Protein AF-A0A7Z9DXB4-F1 (afdb_monomer_lite)

Foldseek 3Di:
DPDPDDDDPLQVLLCVLQVHPDRDDLCVLCVQQVHDQDDDPPPVVSVVVSSVVCVCSSVNVDHGDPPPPD

Organism: NCBI:txid671071

Structure (mmCIF, N/CA/C/O backbone):
data_AF-A0A7Z9DXB4-F1
#
_entry.id   AF-A0A7Z9DXB4-F1
#
loop_
_atom_site.group_PDB
_atom_site.id
_atom_site.type_symbol
_atom_site.label_atom_id
_atom_site.label_alt_id
_atom_site.label_comp_id
_atom_site.label_asym_id
_atom_site.label_entity_id
_atom_site.label_seq_id
_atom_site.pdbx_PDB_ins_code
_atom_site.Cartn_x
_atom_site.Cartn_y
_atom_site.Cartn_z
_atom_site.occupancy
_atom_site.B_iso_or_equiv
_atom_site.auth_seq_id
_atom_site.auth_comp_id
_atom_site.auth_asym_id
_atom_site.auth_atom_id
_atom_site.pdbx_PDB_model_num
ATOM 1 N N . MET A 1 1 ? 8.718 4.712 -20.732 1.00 44.31 1 MET A N 1
ATOM 2 C CA . MET A 1 1 ? 7.256 4.485 -20.678 1.00 44.31 1 MET A CA 1
ATOM 3 C C . MET A 1 1 ? 6.973 3.342 -19.716 1.00 44.31 1 MET A C 1
ATOM 5 O O . MET A 1 1 ? 7.842 2.482 -19.603 1.00 44.31 1 MET A O 1
ATOM 9 N N . PRO A 1 2 ? 5.827 3.317 -19.014 1.00 60.44 2 PRO A N 1
ATOM 10 C CA . PRO A 1 2 ? 5.433 2.122 -18.282 1.00 60.44 2 PRO A CA 1
ATOM 11 C C . PRO A 1 2 ? 5.318 0.965 -19.278 1.00 60.44 2 PRO A C 1
ATOM 13 O O . PRO A 1 2 ? 4.966 1.174 -20.440 1.00 60.44 2 PRO A O 1
ATOM 16 N N . ILE A 1 3 ? 5.669 -0.235 -18.833 1.00 67.56 3 ILE A N 1
ATOM 17 C CA . ILE A 1 3 ? 5.595 -1.457 -19.632 1.00 67.56 3 ILE A CA 1
ATOM 18 C C . ILE A 1 3 ? 4.163 -1.582 -20.184 1.00 67.56 3 ILE A C 1
ATOM 20 O O . ILE A 1 3 ? 3.206 -1.506 -19.417 1.00 67.56 3 ILE A O 1
ATOM 24 N N . ALA A 1 4 ? 4.016 -1.743 -21.504 1.00 73.69 4 ALA A N 1
ATOM 25 C CA . ALA A 1 4 ? 2.731 -1.756 -22.221 1.00 73.69 4 ALA A CA 1
ATOM 26 C C . ALA A 1 4 ? 1.923 -3.055 -22.014 1.00 73.69 4 ALA A C 1
ATOM 28 O O . ALA A 1 4 ? 1.239 -3.531 -22.914 1.00 73.69 4 ALA A O 1
ATOM 29 N N . TYR A 1 5 ? 2.028 -3.642 -20.825 1.00 77.38 5 TYR A N 1
ATOM 30 C CA . TYR A 1 5 ? 1.276 -4.814 -20.414 1.00 77.38 5 TYR A CA 1
ATOM 31 C C . TYR A 1 5 ? 0.180 -4.400 -19.427 1.00 77.38 5 TYR A C 1
ATOM 33 O O . TYR A 1 5 ? 0.365 -3.440 -18.661 1.00 77.38 5 TYR A O 1
ATOM 41 N N . PRO A 1 6 ? -0.957 -5.121 -19.412 1.00 80.50 6 PRO A N 1
ATOM 42 C CA . PRO A 1 6 ? -1.954 -4.961 -18.367 1.00 80.50 6 PRO A CA 1
ATOM 43 C C . PRO A 1 6 ? -1.285 -5.061 -16.995 1.00 80.50 6 PRO A C 1
ATOM 45 O O . PRO A 1 6 ? -0.603 -6.039 -16.693 1.00 80.50 6 PRO A O 1
ATOM 48 N N . HIS A 1 7 ? -1.455 -4.033 -16.171 1.00 82.56 7 HIS A N 1
ATOM 49 C CA . HIS A 1 7 ? -0.915 -3.997 -14.820 1.00 82.56 7 HIS A CA 1
ATOM 50 C C . HIS A 1 7 ? -1.984 -3.510 -13.854 1.00 82.56 7 HIS A C 1
ATOM 52 O O . HIS A 1 7 ? -2.824 -2.670 -14.178 1.00 82.56 7 HIS A O 1
ATOM 58 N N . ILE A 1 8 ? -1.939 -4.045 -12.640 1.00 85.75 8 ILE A N 1
ATOM 59 C CA . ILE A 1 8 ? -2.861 -3.676 -11.574 1.00 85.75 8 ILE A CA 1
ATOM 60 C C . ILE A 1 8 ? -2.146 -2.710 -10.643 1.00 85.75 8 ILE A C 1
ATOM 62 O O . ILE A 1 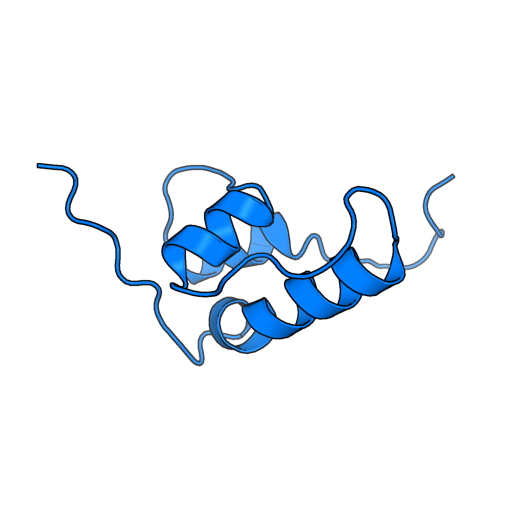8 ? -1.011 -2.938 -10.218 1.00 85.75 8 ILE A O 1
ATOM 66 N N . ASN A 1 9 ? -2.826 -1.626 -10.278 1.00 87.94 9 ASN A N 1
ATOM 67 C CA . ASN A 1 9 ? -2.310 -0.726 -9.266 1.00 87.94 9 ASN A CA 1
ATOM 68 C C . ASN A 1 9 ? -2.571 -1.289 -7.863 1.00 87.94 9 ASN A C 1
ATOM 70 O O . ASN A 1 9 ? -3.612 -1.028 -7.261 1.00 87.94 9 ASN A O 1
ATOM 74 N N . LEU A 1 10 ? -1.607 -2.037 -7.327 1.00 88.62 10 LEU A N 1
ATOM 75 C CA . LEU A 1 10 ? -1.735 -2.713 -6.032 1.00 88.62 10 LEU A CA 1
ATOM 76 C C . LEU A 1 10 ? -2.058 -1.764 -4.866 1.00 88.62 10 LEU A C 1
ATOM 78 O O . LEU A 1 10 ? -2.801 -2.140 -3.968 1.00 88.62 10 LEU A O 1
ATOM 82 N N . LYS A 1 11 ? -1.606 -0.502 -4.911 1.00 86.62 11 LYS A N 1
ATOM 83 C CA . LYS A 1 11 ? -1.950 0.514 -3.894 1.00 86.62 11 LYS A CA 1
ATOM 84 C C . LYS A 1 11 ? -3.438 0.868 -3.918 1.00 86.62 11 LYS A C 1
ATOM 86 O O . LYS A 1 11 ? -4.053 1.082 -2.881 1.00 86.62 11 LYS A O 1
ATOM 91 N N . GLN A 1 12 ? -4.013 0.962 -5.116 1.00 88.75 12 GLN A N 1
ATOM 92 C CA . GLN A 1 12 ? -5.439 1.230 -5.282 1.00 88.75 12 GLN A CA 1
ATOM 93 C C . GLN A 1 12 ? -6.271 0.010 -4.893 1.00 88.75 12 GLN A C 1
ATOM 95 O O . GLN A 1 12 ? -7.304 0.171 -4.248 1.00 88.75 12 GLN A O 1
ATOM 100 N N . LEU A 1 13 ? -5.818 -1.188 -5.272 1.00 91.19 13 LEU A N 1
ATOM 101 C CA . LEU A 1 13 ? -6.507 -2.422 -4.921 1.00 91.19 13 LEU A CA 1
ATOM 102 C C . LEU A 1 13 ? -6.508 -2.631 -3.404 1.00 91.19 13 LEU A C 1
ATOM 104 O O . LEU A 1 13 ? -7.569 -2.865 -2.852 1.00 91.19 13 LEU A O 1
ATOM 108 N N . PHE A 1 14 ? -5.379 -2.403 -2.726 1.00 93.31 14 PHE A N 1
ATOM 109 C CA . PHE A 1 14 ? -5.295 -2.425 -1.264 1.00 93.31 14 PHE A CA 1
ATOM 110 C C . PHE A 1 14 ? -6.363 -1.543 -0.605 1.00 93.31 14 PHE A C 1
ATOM 112 O O . PHE A 1 14 ? -7.172 -2.042 0.168 1.00 93.31 14 PHE A O 1
ATOM 119 N N . SER A 1 15 ? -6.417 -0.249 -0.948 1.00 91.00 15 SER A N 1
ATOM 120 C CA . SER A 1 15 ? -7.411 0.665 -0.366 1.00 91.00 15 SER A CA 1
ATOM 121 C C . SER A 1 15 ? -8.848 0.218 -0.628 1.00 91.00 15 SER A C 1
ATOM 123 O O . SER A 1 15 ? -9.688 0.353 0.255 1.00 91.00 15 SER A O 1
ATOM 125 N N . ARG A 1 16 ? -9.134 -0.318 -1.822 1.00 91.50 16 ARG A N 1
ATOM 126 C CA . ARG A 1 16 ? -10.468 -0.821 -2.174 1.00 91.50 16 ARG A CA 1
ATOM 127 C C . ARG A 1 16 ? -10.837 -2.063 -1.369 1.00 91.50 16 ARG A C 1
ATOM 129 O O . ARG A 1 16 ? -11.898 -2.072 -0.760 1.00 91.50 16 ARG A O 1
ATOM 136 N N . THR A 1 17 ? -9.965 -3.069 -1.343 1.00 92.94 17 THR A N 1
ATOM 137 C CA . THR A 1 17 ? -10.181 -4.322 -0.606 1.00 92.94 17 THR A CA 1
ATOM 138 C C . THR A 1 17 ? -10.359 -4.059 0.891 1.00 92.94 17 THR A C 1
ATOM 140 O O . THR A 1 17 ? -11.216 -4.650 1.535 1.00 92.94 17 THR A O 1
ATOM 143 N N . GLN A 1 18 ? -9.598 -3.110 1.440 1.00 93.12 18 GLN A N 1
ATOM 144 C CA . GLN A 1 18 ? -9.632 -2.769 2.863 1.00 93.12 18 GLN A CA 1
ATOM 145 C C . GLN A 1 18 ? -10.714 -1.734 3.231 1.00 93.12 18 GLN A C 1
ATOM 147 O O . GLN A 1 18 ? -10.782 -1.318 4.384 1.00 93.12 18 GLN A O 1
ATOM 152 N N . GLY A 1 19 ? -11.549 -1.288 2.280 1.00 90.94 19 GLY A N 1
ATOM 153 C CA . GLY A 1 19 ? -12.623 -0.319 2.541 1.00 90.94 19 GLY A CA 1
ATOM 154 C C . GLY A 1 19 ? -12.133 1.060 3.003 1.00 90.94 19 GLY A C 1
ATOM 155 O O . GLY A 1 19 ? -12.850 1.781 3.693 1.00 90.94 19 GLY A O 1
ATOM 156 N N . LEU A 1 20 ? -10.899 1.430 2.658 1.00 89.12 20 LEU A N 1
ATOM 157 C CA . LEU A 1 20 ? -10.264 2.648 3.143 1.00 89.12 20 LEU A CA 1
ATOM 158 C C . LEU A 1 20 ? -10.750 3.882 2.360 1.00 89.12 20 LEU A C 1
ATOM 160 O O . LEU A 1 20 ? -10.824 3.844 1.128 1.00 89.12 20 LEU A O 1
ATOM 164 N N . PRO A 1 21 ? -11.002 5.023 3.032 1.00 85.06 21 PRO A N 1
ATOM 165 C CA . PRO A 1 21 ? -11.627 6.199 2.416 1.00 85.06 21 PRO A CA 1
ATOM 166 C C . PRO A 1 21 ? -10.719 6.925 1.414 1.00 85.06 21 PRO A C 1
ATOM 168 O O . PRO A 1 21 ? -11.178 7.750 0.626 1.00 85.06 21 PRO A O 1
ATOM 171 N N . LYS A 1 22 ? -9.410 6.661 1.463 1.00 86.19 22 LYS A N 1
ATOM 172 C CA . LYS A 1 22 ? -8.398 7.299 0.618 1.00 86.19 22 LYS A CA 1
ATOM 173 C C . LYS A 1 22 ? -7.400 6.269 0.107 1.00 86.19 22 LYS A C 1
ATOM 175 O O . LYS A 1 22 ? -7.271 5.160 0.631 1.00 86.19 22 LYS A O 1
ATOM 180 N N . ARG A 1 23 ? -6.659 6.657 -0.931 1.00 84.25 23 ARG A N 1
ATOM 181 C CA . ARG A 1 23 ? -5.538 5.874 -1.445 1.00 84.25 23 ARG A CA 1
ATOM 182 C C . ARG A 1 23 ? -4.330 6.037 -0.529 1.00 84.25 23 ARG A C 1
ATOM 184 O O . ARG A 1 23 ? -3.845 7.152 -0.366 1.00 84.25 23 ARG A O 1
ATOM 191 N N . TYR A 1 24 ? -3.824 4.929 -0.002 1.00 86.12 24 TYR A N 1
ATOM 192 C CA . TYR A 1 24 ? -2.628 4.932 0.837 1.00 86.12 24 TYR A CA 1
ATOM 193 C C . TYR A 1 24 ? -1.374 4.621 0.013 1.00 86.12 24 TYR A C 1
ATOM 195 O O . TYR A 1 24 ? -1.391 3.820 -0.929 1.00 86.12 24 TYR A O 1
ATOM 203 N N . GLY A 1 25 ? -0.271 5.297 0.341 1.00 88.38 25 GLY A N 1
ATOM 204 C CA . GLY A 1 25 ? 1.054 4.953 -0.179 1.00 88.38 25 GLY A CA 1
ATOM 205 C C . GLY A 1 25 ? 1.551 3.619 0.392 1.00 88.38 25 GLY A C 1
ATOM 206 O O . GLY A 1 25 ? 1.002 3.123 1.368 1.00 88.38 25 GLY A O 1
ATOM 207 N N . MET A 1 26 ? 2.619 3.048 -0.181 1.00 90.19 26 MET A N 1
ATOM 208 C CA . MET A 1 26 ? 3.169 1.759 0.282 1.00 90.19 26 MET A CA 1
ATOM 209 C C . MET A 1 26 ? 3.555 1.801 1.767 1.00 90.19 26 MET A C 1
ATOM 211 O O . MET A 1 26 ? 3.134 0.939 2.523 1.00 90.19 26 MET A O 1
ATOM 215 N N . ALA A 1 27 ? 4.302 2.826 2.190 1.00 89.56 27 ALA A N 1
ATOM 216 C CA . ALA A 1 27 ? 4.730 2.968 3.582 1.00 89.56 27 ALA A CA 1
ATOM 217 C C . ALA A 1 27 ? 3.541 3.054 4.554 1.00 89.56 27 ALA A C 1
ATOM 219 O O . ALA A 1 27 ? 3.533 2.391 5.584 1.00 89.56 27 ALA A O 1
ATOM 220 N N . GLN A 1 28 ? 2.500 3.810 4.196 1.00 90.50 28 GLN A N 1
ATOM 221 C CA . GLN A 1 28 ? 1.301 3.919 5.028 1.00 90.50 28 GLN A CA 1
ATOM 222 C C . GLN A 1 28 ? 0.487 2.618 5.037 1.00 90.50 28 GLN A C 1
ATOM 224 O O . GLN A 1 28 ? -0.056 2.246 6.069 1.00 90.50 28 GLN A O 1
ATOM 229 N N . ALA A 1 29 ? 0.409 1.913 3.905 1.00 92.12 29 ALA A N 1
ATOM 230 C CA . ALA A 1 29 ? -0.250 0.613 3.825 1.00 92.12 29 ALA A CA 1
ATOM 231 C C . ALA A 1 29 ? 0.453 -0.429 4.710 1.00 92.12 29 ALA A C 1
ATOM 233 O O . ALA A 1 29 ? -0.219 -1.168 5.422 1.00 92.12 29 ALA A O 1
ATOM 234 N N . LEU A 1 30 ? 1.791 -0.441 4.724 1.00 92.50 30 LEU A N 1
ATOM 235 C CA . LEU A 1 30 ? 2.583 -1.273 5.635 1.00 92.50 30 LEU A CA 1
ATOM 236 C C . LEU A 1 30 ? 2.324 -0.909 7.097 1.00 92.50 30 LEU A C 1
ATOM 238 O O . LEU A 1 30 ? 2.079 -1.798 7.903 1.00 92.50 30 LEU A O 1
ATOM 242 N N . GLN A 1 31 ? 2.283 0.385 7.421 1.00 91.75 31 GLN A N 1
ATOM 243 C CA . GLN A 1 31 ? 1.958 0.8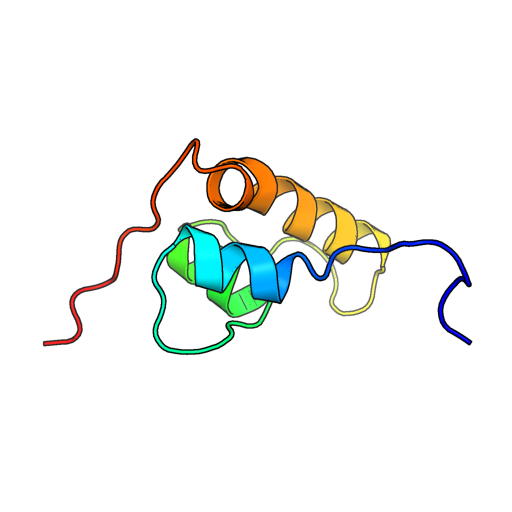50 8.768 1.00 91.75 31 GLN A CA 1
ATOM 244 C C . GLN A 1 31 ? 0.565 0.379 9.221 1.00 91.75 31 GLN A C 1
ATOM 246 O O . GLN A 1 31 ? 0.430 -0.119 10.334 1.00 91.75 31 GLN A O 1
ATOM 251 N N . LEU A 1 32 ? -0.457 0.485 8.363 1.00 91.25 32 LEU A N 1
ATOM 252 C CA . LEU A 1 32 ? -1.811 -0.017 8.647 1.00 91.25 32 LEU A CA 1
ATOM 253 C C . LEU A 1 32 ? -1.852 -1.544 8.807 1.00 91.25 32 LEU A C 1
ATOM 255 O O . LEU A 1 32 ? -2.619 -2.065 9.611 1.00 91.25 32 LEU A O 1
ATOM 259 N N . ALA A 1 33 ? -1.018 -2.259 8.055 1.00 91.25 33 ALA A N 1
ATOM 260 C CA . ALA A 1 33 ? -0.858 -3.705 8.163 1.00 91.25 33 ALA A CA 1
ATOM 261 C C . ALA A 1 33 ? 0.016 -4.137 9.360 1.00 91.25 33 ALA A C 1
ATOM 263 O O . ALA A 1 33 ? 0.175 -5.334 9.588 1.00 91.25 33 ALA A O 1
ATOM 264 N N . GLY A 1 34 ? 0.601 -3.196 10.114 1.00 91.19 34 GLY A N 1
ATOM 265 C CA . GLY A 1 34 ? 1.528 -3.495 11.210 1.00 91.19 34 GLY A CA 1
ATOM 266 C C . GLY A 1 34 ? 2.869 -4.079 10.747 1.00 91.19 34 GLY A C 1
ATOM 267 O O . GLY A 1 34 ? 3.547 -4.752 11.518 1.00 91.19 34 GLY A O 1
ATOM 268 N N . ILE A 1 35 ? 3.252 -3.849 9.489 1.00 92.50 35 ILE A N 1
ATOM 269 C CA . ILE A 1 35 ? 4.465 -4.391 8.871 1.00 92.50 35 ILE A CA 1
ATOM 270 C C . ILE A 1 35 ? 5.542 -3.296 8.845 1.00 92.50 35 ILE A C 1
ATOM 272 O O . ILE A 1 35 ? 5.277 -2.194 8.358 1.00 92.50 35 ILE A O 1
ATOM 276 N N . PRO A 1 36 ? 6.770 -3.563 9.319 1.00 89.88 36 PRO A N 1
ATOM 277 C CA . PRO A 1 36 ? 7.859 -2.603 9.208 1.00 89.88 36 PRO A CA 1
ATOM 278 C C . PRO A 1 36 ? 8.288 -2.428 7.745 1.00 89.88 36 PRO A C 1
ATOM 280 O O . PRO A 1 36 ? 8.390 -3.390 6.979 1.00 89.88 36 PRO A O 1
ATOM 283 N N . LEU A 1 37 ? 8.570 -1.183 7.362 1.00 88.88 37 LEU A N 1
ATOM 284 C CA . LEU A 1 37 ? 9.197 -0.882 6.080 1.00 88.88 37 LEU A CA 1
ATOM 285 C C . LEU A 1 37 ? 10.669 -1.304 6.140 1.00 88.88 37 LEU A C 1
ATOM 287 O O . LEU A 1 37 ? 11.449 -0.730 6.895 1.00 88.88 37 LEU A O 1
ATOM 291 N N . GLU A 1 38 ? 11.042 -2.293 5.335 1.00 85.19 38 GLU A N 1
ATOM 292 C CA . GLU A 1 38 ? 12.411 -2.811 5.276 1.00 85.19 38 GLU A CA 1
ATOM 293 C C . GLU A 1 38 ? 13.123 -2.372 3.993 1.00 85.19 38 GLU A C 1
ATOM 295 O O . GLU A 1 38 ? 12.516 -2.322 2.923 1.00 85.19 38 GLU A O 1
ATOM 300 N N . GLY A 1 39 ? 14.429 -2.120 4.089 1.00 80.31 39 GLY A N 1
ATOM 301 C CA . GLY A 1 39 ? 15.299 -1.856 2.940 1.00 80.31 39 GLY A CA 1
ATOM 302 C C . GLY A 1 39 ? 15.719 -0.397 2.779 1.00 80.31 39 GLY A C 1
ATOM 303 O O . GLY A 1 39 ? 15.441 0.462 3.616 1.00 80.31 39 GLY A O 1
ATOM 304 N N . THR A 1 40 ? 16.450 -0.121 1.700 1.00 76.06 40 THR 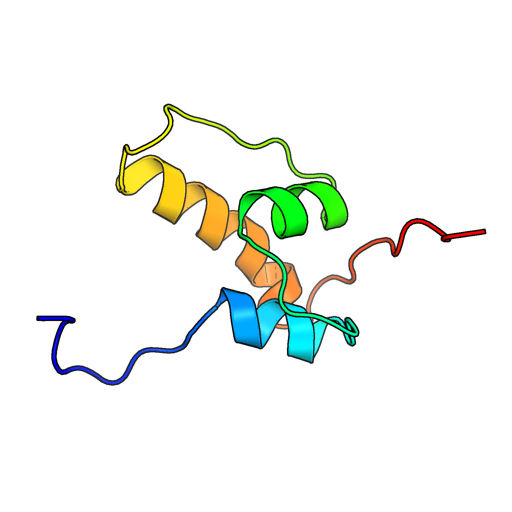A N 1
ATOM 305 C CA . THR A 1 40 ? 16.951 1.227 1.396 1.00 76.06 40 THR A CA 1
ATOM 306 C C . THR A 1 40 ? 15.970 1.947 0.478 1.00 76.06 40 THR A C 1
ATOM 308 O O . THR A 1 40 ? 15.584 1.414 -0.565 1.00 76.06 40 THR A O 1
ATOM 311 N N . HIS A 1 41 ? 15.595 3.178 0.836 1.00 59.50 41 HIS A N 1
ATOM 312 C CA . HIS A 1 41 ? 14.725 4.011 0.008 1.00 59.50 41 HIS A CA 1
ATOM 313 C C . HIS A 1 41 ? 15.297 4.104 -1.421 1.00 59.50 41 HIS A C 1
ATOM 315 O O . HIS A 1 41 ? 16.473 4.423 -1.592 1.00 59.50 41 HIS A O 1
ATOM 321 N N . HIS A 1 42 ? 14.475 3.789 -2.431 1.00 62.78 42 HIS A N 1
ATOM 322 C CA . HIS A 1 42 ? 14.795 3.794 -3.873 1.00 62.78 42 HIS A CA 1
ATOM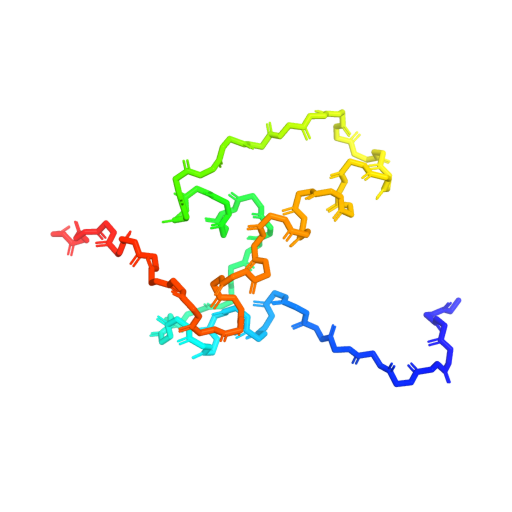 323 C C . HIS A 1 42 ? 15.505 2.561 -4.459 1.00 62.78 42 HIS A C 1
ATOM 325 O O . HIS A 1 42 ? 15.841 2.564 -5.647 1.00 62.78 42 HIS A O 1
ATOM 331 N N . ARG A 1 43 ? 15.675 1.466 -3.704 1.00 80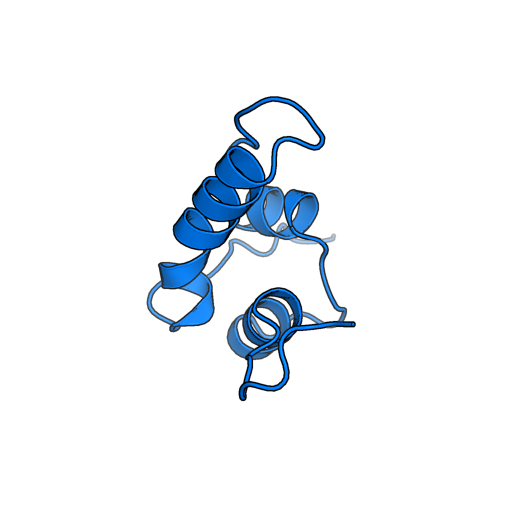.50 43 ARG A N 1
ATOM 332 C CA . ARG A 1 43 ? 15.999 0.164 -4.310 1.00 80.50 43 ARG A CA 1
ATOM 333 C C . ARG A 1 43 ? 14.717 -0.539 -4.745 1.00 80.50 43 ARG A C 1
ATOM 335 O O . ARG A 1 43 ? 13.972 -1.055 -3.919 1.00 80.50 43 ARG A O 1
ATOM 342 N N . GLY A 1 44 ? 14.495 -0.633 -6.059 1.00 83.12 44 GLY A N 1
ATOM 343 C CA . GLY A 1 44 ? 13.268 -1.220 -6.618 1.00 83.12 44 GLY A CA 1
ATOM 344 C C . GLY A 1 44 ? 12.969 -2.654 -6.151 1.00 83.12 44 GLY A C 1
ATOM 345 O O . GLY A 1 44 ? 11.806 -3.035 -6.054 1.00 83.12 44 GLY A O 1
ATOM 346 N N . ILE A 1 45 ? 13.996 -3.438 -5.804 1.00 86.06 45 ILE A N 1
ATOM 347 C CA . ILE A 1 45 ? 13.816 -4.785 -5.244 1.00 86.06 45 ILE A CA 1
ATOM 348 C C . ILE A 1 45 ? 13.225 -4.766 -3.828 1.00 86.06 45 ILE A C 1
ATOM 350 O O . ILE A 1 45 ? 12.413 -5.628 -3.495 1.00 86.06 45 ILE A O 1
ATOM 354 N N . ASP A 1 46 ? 13.587 -3.782 -3.007 1.00 87.75 46 ASP A N 1
ATOM 355 C CA . ASP A 1 46 ? 13.078 -3.658 -1.642 1.00 87.75 46 ASP A CA 1
ATOM 356 C C . ASP A 1 46 ? 11.623 -3.182 -1.670 1.00 87.75 46 ASP A C 1
ATOM 358 O O . ASP A 1 46 ? 10.774 -3.744 -0.980 1.00 87.75 46 ASP A O 1
ATOM 362 N N . ASP A 1 47 ? 11.291 -2.245 -2.563 1.00 85.69 47 ASP A N 1
ATOM 363 C CA . ASP A 1 47 ? 9.903 -1.843 -2.817 1.00 85.69 47 ASP A CA 1
ATOM 364 C C . ASP A 1 47 ? 9.046 -3.028 -3.295 1.00 85.69 47 ASP A C 1
ATOM 366 O O . ASP A 1 47 ? 7.922 -3.210 -2.826 1.00 85.69 47 ASP A O 1
ATOM 370 N N . ALA A 1 48 ? 9.575 -3.881 -4.181 1.00 89.38 48 ALA A N 1
ATOM 371 C CA . ALA A 1 48 ? 8.870 -5.078 -4.639 1.00 89.38 48 ALA A CA 1
ATOM 372 C C . ALA A 1 48 ? 8.608 -6.073 -3.495 1.00 89.38 48 ALA A C 1
ATOM 374 O O . ALA A 1 48 ? 7.495 -6.587 -3.375 1.00 89.38 48 ALA A O 1
ATOM 375 N N . ARG A 1 49 ? 9.595 -6.308 -2.617 1.00 91.88 49 ARG A N 1
ATOM 376 C CA . ARG A 1 49 ? 9.424 -7.156 -1.423 1.00 91.88 49 ARG A CA 1
ATOM 377 C C . ARG A 1 49 ? 8.389 -6.580 -0.464 1.00 91.88 49 ARG A C 1
ATOM 379 O O . ARG A 1 49 ? 7.526 -7.310 0.014 1.00 91.88 49 ARG A O 1
ATOM 386 N N . ASN A 1 50 ? 8.441 -5.278 -0.211 1.00 91.88 50 ASN A N 1
ATOM 387 C CA . ASN A 1 50 ? 7.490 -4.592 0.656 1.00 91.88 50 ASN A CA 1
ATOM 388 C C . ASN A 1 50 ? 6.058 -4.651 0.102 1.00 91.88 50 ASN A C 1
ATOM 390 O O . ASN A 1 50 ? 5.120 -4.927 0.846 1.00 91.88 50 ASN A O 1
ATOM 394 N N . ILE A 1 51 ? 5.875 -4.471 -1.209 1.00 90.75 51 ILE A N 1
ATOM 395 C CA . ILE A 1 51 ? 4.567 -4.654 -1.849 1.00 90.75 51 ILE A CA 1
ATOM 396 C C . ILE A 1 51 ? 4.100 -6.113 -1.772 1.00 90.75 51 ILE A C 1
ATOM 398 O O . ILE A 1 51 ? 2.919 -6.347 -1.522 1.00 90.75 51 ILE A O 1
ATOM 402 N N . ALA A 1 52 ? 4.997 -7.091 -1.932 1.00 93.06 52 ALA A N 1
ATOM 403 C CA . ALA A 1 52 ? 4.645 -8.505 -1.810 1.00 93.06 52 ALA A CA 1
ATOM 404 C C . ALA A 1 52 ? 4.088 -8.852 -0.417 1.00 93.06 52 ALA A C 1
ATOM 406 O O . ALA A 1 52 ? 3.126 -9.612 -0.318 1.00 93.06 52 ALA A O 1
ATOM 407 N N . LYS A 1 53 ? 4.612 -8.233 0.651 1.00 93.88 53 LYS A N 1
ATOM 408 C CA . LYS A 1 53 ? 4.087 -8.400 2.020 1.00 93.88 53 LYS A CA 1
ATOM 409 C C . LYS A 1 53 ? 2.641 -7.909 2.183 1.00 93.88 53 LYS A C 1
ATOM 411 O O . LYS A 1 53 ? 1.933 -8.395 3.056 1.00 93.88 53 LYS A O 1
ATOM 416 N N . LEU A 1 54 ? 2.181 -6.980 1.339 1.00 93.94 54 LEU A N 1
ATOM 417 C CA . LEU A 1 54 ? 0.804 -6.472 1.361 1.00 93.94 54 LEU A CA 1
ATOM 418 C C . LEU A 1 54 ? -0.183 -7.357 0.582 1.00 93.94 54 LEU A C 1
ATOM 420 O O . LEU A 1 54 ? -1.389 -7.132 0.675 1.00 93.94 54 LEU A O 1
ATOM 424 N N . LEU A 1 55 ? 0.284 -8.360 -0.173 1.00 94.88 55 LEU A N 1
ATOM 425 C CA . LEU A 1 55 ? -0.585 -9.203 -1.001 1.00 94.88 55 LEU A CA 1
ATOM 426 C C . LEU A 1 55 ? -1.709 -9.910 -0.224 1.00 94.88 55 LEU A C 1
ATOM 428 O O . LEU A 1 55 ? -2.830 -9.870 -0.725 1.00 94.88 55 LEU A O 1
ATOM 432 N N . PRO A 1 56 ? -1.504 -10.477 0.983 1.00 95.06 56 PRO A N 1
ATOM 433 C CA . PRO A 1 56 ? -2.598 -11.086 1.747 1.00 95.06 56 PRO A CA 1
ATOM 434 C C . PRO A 1 56 ? -3.743 -10.107 2.048 1.00 95.06 56 PRO A C 1
ATOM 436 O O . PRO A 1 56 ? -4.913 -10.470 1.975 1.00 95.06 56 PRO A O 1
ATOM 439 N N . PHE A 1 57 ? -3.429 -8.836 2.304 1.00 94.31 57 PHE A N 1
ATOM 440 C CA . PHE A 1 57 ? -4.428 -7.783 2.516 1.00 94.31 57 PHE A CA 1
ATOM 441 C C . PHE A 1 57 ? -5.102 -7.366 1.203 1.00 94.31 57 PHE A C 1
ATOM 443 O O . PHE A 1 57 ? -6.295 -7.084 1.156 1.00 94.31 57 PHE A O 1
ATOM 450 N N . ILE A 1 58 ? -4.351 -7.332 0.103 1.00 94.06 58 ILE A N 1
ATOM 451 C CA . ILE A 1 58 ? -4.882 -6.994 -1.225 1.00 94.06 58 ILE A CA 1
ATOM 452 C C . ILE A 1 58 ? -5.845 -8.073 -1.733 1.00 94.06 58 ILE A C 1
ATOM 454 O O . ILE A 1 58 ? -6.861 -7.745 -2.344 1.00 94.06 58 ILE A O 1
ATOM 458 N N . LEU A 1 59 ? -5.523 -9.340 -1.470 1.00 94.25 59 LEU A N 1
ATOM 459 C CA . LEU A 1 59 ? -6.289 -10.526 -1.858 1.00 94.25 59 LEU A CA 1
ATOM 460 C C . LEU A 1 59 ? -7.397 -10.881 -0.858 1.00 94.25 59 LEU A C 1
ATOM 462 O O . LEU A 1 59 ? -7.957 -11.969 -0.929 1.00 94.25 59 LEU A O 1
ATOM 466 N N . ASP A 1 60 ? -7.704 -9.970 0.066 1.00 93.56 60 ASP A N 1
ATOM 467 C CA . ASP A 1 60 ? -8.788 -10.092 1.043 1.00 93.56 6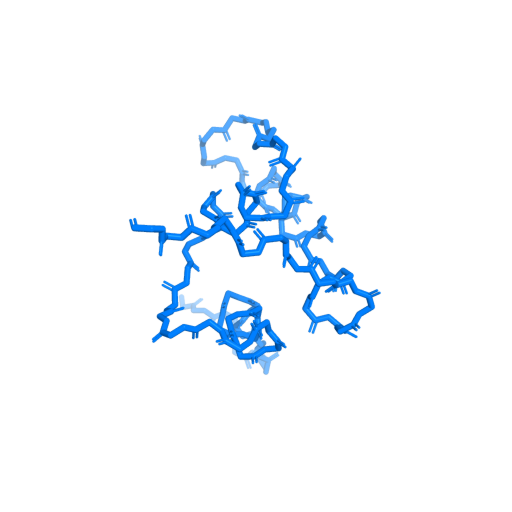0 ASP A CA 1
ATOM 468 C C . ASP A 1 60 ? -8.614 -11.195 2.103 1.00 93.56 60 ASP A C 1
ATOM 470 O O . ASP A 1 60 ? -9.537 -11.480 2.862 1.00 93.56 60 ASP A O 1
ATOM 474 N N . GLN A 1 61 ? -7.417 -11.776 2.207 1.00 94.75 61 GLN A N 1
ATOM 475 C CA . GLN A 1 61 ? -7.080 -12.839 3.161 1.00 94.75 61 GLN A CA 1
ATOM 476 C C . GLN A 1 61 ? -6.831 -12.299 4.576 1.00 94.75 61 GLN A C 1
ATOM 478 O O . GLN A 1 61 ? -6.948 -13.040 5.550 1.00 94.75 61 GLN A O 1
ATOM 483 N N . GLN A 1 62 ? -6.466 -11.019 4.694 1.00 94.12 62 GLN A N 1
ATOM 484 C CA . GLN A 1 62 ? -6.235 -10.329 5.964 1.00 94.12 62 GLN A CA 1
ATOM 485 C C . GLN A 1 62 ? -6.873 -8.935 5.950 1.00 94.12 62 GLN A C 1
ATOM 487 O O . GLN A 1 62 ? -6.934 -8.272 4.911 1.00 94.12 62 GLN A O 1
ATOM 492 N N . ARG A 1 63 ? -7.331 -8.478 7.121 1.00 93.56 63 ARG A N 1
ATOM 493 C CA . ARG A 1 63 ? -7.828 -7.114 7.331 1.00 93.56 63 ARG A CA 1
ATOM 494 C C . ARG A 1 63 ? -6.792 -6.294 8.077 1.00 93.56 63 ARG A C 1
ATOM 496 O O . ARG A 1 63 ? -6.161 -6.788 9.007 1.00 93.56 63 ARG A O 1
ATOM 503 N N . VAL A 1 64 ? -6.619 -5.046 7.662 1.00 90.06 64 VAL A N 1
ATOM 504 C CA . VAL A 1 64 ? -5.830 -4.091 8.435 1.00 90.06 64 VAL A CA 1
ATOM 505 C C . VAL A 1 64 ? -6.576 -3.727 9.704 1.00 90.06 64 VAL A C 1
ATOM 507 O O . VAL A 1 64 ? -7.794 -3.537 9.693 1.00 90.06 64 VAL A O 1
ATOM 510 N N . ASN A 1 65 ? -5.833 -3.568 10.791 1.00 79.31 65 ASN A N 1
ATOM 511 C CA . ASN A 1 65 ? -6.382 -2.938 11.973 1.00 79.31 65 ASN A CA 1
ATOM 512 C C . ASN A 1 65 ? -6.517 -1.455 11.641 1.00 79.31 65 ASN A C 1
ATOM 514 O O . ASN A 1 65 ? -5.531 -0.717 11.632 1.00 79.31 65 ASN A O 1
ATOM 518 N N . SER A 1 66 ? -7.733 -1.014 11.316 1.00 63.47 66 SER A N 1
ATOM 519 C CA . SER A 1 66 ? -8.046 0.407 11.298 1.00 63.47 66 SER A CA 1
ATOM 520 C C . SER A 1 66 ? -7.763 0.920 12.704 1.00 63.47 66 SER A C 1
ATOM 522 O O . SER A 1 66 ? -8.544 0.661 13.619 1.00 63.47 66 SER A O 1
ATOM 524 N N . LEU A 1 67 ? -6.615 1.574 12.901 1.00 58.09 67 LEU A N 1
ATOM 525 C CA . LEU A 1 67 ? -6.376 2.373 14.095 1.00 58.09 67 LEU A CA 1
ATOM 526 C C . LEU A 1 67 ? -7.610 3.259 14.236 1.00 58.09 67 LEU A C 1
ATOM 528 O O . LEU A 1 67 ? -7.869 4.064 13.340 1.00 58.09 67 LEU A O 1
ATOM 532 N N . SER A 1 68 ? -8.402 3.036 15.289 1.00 42.00 68 SER A N 1
ATOM 533 C CA . SER A 1 68 ? -9.523 3.898 15.633 1.00 42.00 68 SER A CA 1
ATOM 534 C C . SER A 1 68 ? -8.992 5.321 15.683 1.00 42.00 68 SER A C 1
ATOM 536 O O . SER A 1 68 ? -8.322 5.711 16.637 1.00 42.00 68 SER A O 1
ATOM 538 N N . THR A 1 69 ? -9.261 6.094 14.638 1.00 41.22 69 THR A N 1
ATOM 539 C CA . THR A 1 69 ? -9.335 7.540 14.754 1.00 41.22 69 THR A CA 1
ATOM 540 C C . THR A 1 69 ? -10.535 7.810 15.650 1.00 41.22 69 THR A C 1
ATOM 542 O O . THR A 1 69 ? -11.666 7.841 15.166 1.00 41.22 69 THR A O 1
ATOM 545 N N . ASN A 1 70 ? -10.276 7.872 16.958 1.00 34.25 70 ASN A N 1
ATOM 546 C CA . ASN A 1 70 ? -11.000 8.794 17.827 1.00 34.25 70 ASN A CA 1
ATOM 547 C C . ASN A 1 70 ? -10.699 10.224 17.373 1.00 34.25 70 ASN A C 1
ATOM 549 O O . ASN A 1 70 ? -9.540 10.466 16.956 1.00 34.25 70 ASN A O 1
#

Radius of gyration: 12.69 Å; chains: 1; bounding box: 30×22×40 Å

Secondary structure (DSSP, 8-state):
---SS----HHHHHHHHTT-SSPPPHHHHHHHTT----S-TT-HHHHHHHHHHTHHHHTTSS--------

Sequence (70 aa):
MPIAYPHINLKQLFSRTQGLPKRYGMAQALQLAGIPLEGTHHRGIDDARNIAKLLPFILDQQRVNSLSTN

InterPro domains:
  IPR012337 Ribonuclease H-like superfamily [SSF53098] (5-63)
  IPR036397 Ribonuclease H superfamily [G3DSA:3.30.420.10] (1-70)
  IPR051274 3'-5' Exoribonuclease [PTHR23044] (3-64)

pLDDT: mean 83.82, std 13.92, range [34.25, 95.06]